Protein AF-A0A822E7Q8-F1 (afdb_monomer)

Radius of gyration: 14.36 Å; Cα contacts (8 Å, |Δi|>4): 104; chains: 1; bounding box: 35×28×32 Å

Solvent-accessible surface area (backbone atoms only — not comparable to full-atom values): 6288 Å² total; per-residue (Å²): 110,72,68,62,53,48,48,34,72,75,66,72,53,91,83,88,85,8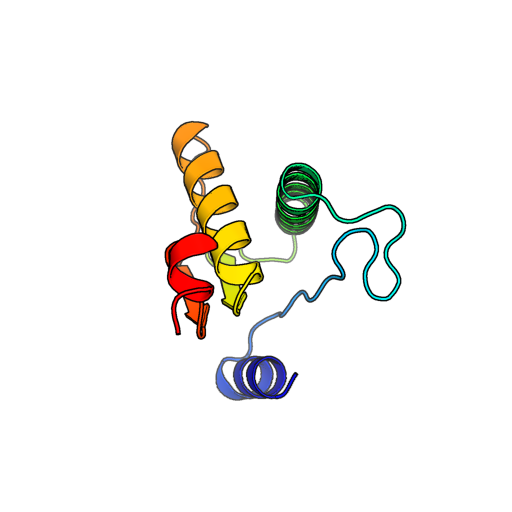2,58,50,45,49,33,92,88,33,64,75,68,74,43,75,74,50,48,48,51,46,52,51,53,54,50,54,52,58,71,70,43,86,89,54,68,72,63,69,38,67,44,79,9,51,33,73,43,21,55,45,46,50,52,52,53,51,52,44,59,72,67,69,53,94,63,47,68,62,48,78,46,72,46,80,46,64,96,41,73,70,65,65,67,59,127

Mean predicted aligned error: 4.1 Å

Sequence (103 aa):
LQNAHLLYRACNINILLFDYRGYGKSTGRPSESGLYIDAQAVYDYVRKRTDLNQEKIFFFGRSLGGAVALHLASHLAETNTTLPLYCIILENTFTSIPDMAKK

pLDDT: mean 91.48, std 8.0, range [55.25, 98.25]

Secondary structure (DSSP, 8-state):
-HHHHHHHHHH-------PPTTSTT--S---HHHHHHHHHHHHHHHHT-TTS-TT-EEEEEETHHHHHHHHHHHHHHHTT----EEEEEEES--S-HHHHH--

Foldseek 3Di:
DVVVVCCCVVVVDDDDDDAFDPPDPHHDDDDPVSLLVVVVVVVVVVVPDPPDDQLAAEAEAEAVRLVSSVVNVVVCVVVVPPGNHPYYHYHHYDPDPVVVVDD

Nearest PDB structures (foldseek):
  8usw-assembly1_A  TM=5.949E-01  e=5.438E+00  Homo sapiens
  2ewc-assembly1_B  TM=3.809E-01  e=2.751E+00  Streptococcus pyogenes M1 GAS
  9f14-assembly1_A  TM=2.146E-01  e=8.641E-01  Klebsiella aerogenes
  9iuo-assembly2_C  TM=3.370E-01  e=6.232E+00  Homo sapiens
  3fzv-assembly1_B  TM=2.154E-01  e=3.153E+00  Pseudomonas aeruginosa PAO1

Structure (mmCIF, N/CA/C/O backbone):
data_AF-A0A822E7Q8-F1
#
_entry.id   AF-A0A822E7Q8-F1
#
loop_
_atom_site.group_PDB
_atom_site.id
_atom_site.type_symbol
_atom_site.label_atom_id
_atom_site.label_alt_id
_atom_site.label_comp_id
_atom_site.label_asym_id
_atom_site.label_entity_id
_atom_site.label_seq_id
_atom_site.pdbx_PDB_ins_code
_atom_site.Cartn_x
_atom_site.Cartn_y
_atom_site.Cartn_z
_atom_site.occupancy
_atom_site.B_iso_or_equiv
_atom_site.auth_seq_id
_at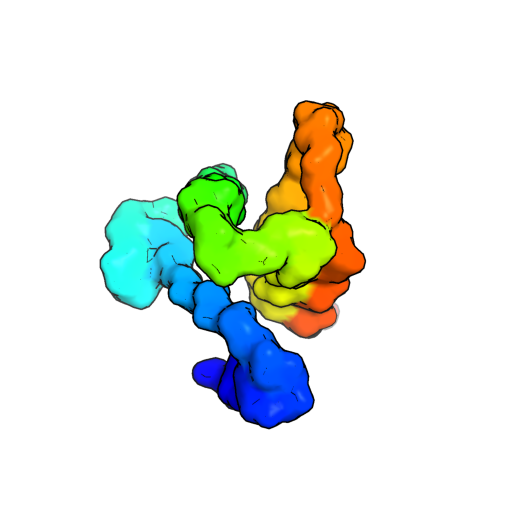om_site.auth_comp_id
_atom_site.auth_asym_id
_atom_site.auth_atom_id
_atom_site.pdbx_PDB_model_num
ATOM 1 N N . LEU A 1 1 ? -9.909 -7.269 -10.325 1.00 78.81 1 LEU A N 1
ATOM 2 C CA . LEU A 1 1 ? -8.819 -8.068 -9.714 1.00 78.81 1 LEU A CA 1
ATOM 3 C C . LEU A 1 1 ? -9.438 -9.209 -8.908 1.00 78.81 1 LEU A C 1
ATOM 5 O O . LEU A 1 1 ? -10.283 -8.935 -8.064 1.00 78.81 1 LEU A O 1
ATOM 9 N N . GLN A 1 2 ? -9.092 -10.468 -9.204 1.00 86.56 2 GLN A N 1
ATOM 10 C CA . GLN A 1 2 ? -9.729 -11.642 -8.580 1.00 86.56 2 GLN A CA 1
ATOM 11 C C . GLN A 1 2 ? -9.463 -11.724 -7.069 1.00 86.56 2 GLN A C 1
ATOM 13 O O . GLN A 1 2 ? -10.388 -11.973 -6.303 1.00 86.56 2 GLN A O 1
ATOM 18 N N . ASN A 1 3 ? -8.232 -11.441 -6.636 1.00 87.12 3 ASN A N 1
ATOM 19 C CA . ASN A 1 3 ? -7.855 -11.408 -5.221 1.00 87.12 3 ASN A CA 1
ATOM 20 C C . ASN A 1 3 ? -8.646 -10.351 -4.428 1.00 87.12 3 ASN A C 1
ATOM 22 O O . ASN A 1 3 ? -9.224 -10.682 -3.400 1.00 87.12 3 ASN A O 1
ATOM 26 N N . ALA A 1 4 ? -8.781 -9.124 -4.941 1.00 88.88 4 ALA A N 1
ATOM 27 C CA . ALA A 1 4 ? -9.603 -8.087 -4.311 1.00 88.88 4 ALA A CA 1
ATOM 28 C C . ALA A 1 4 ? -11.077 -8.514 -4.183 1.00 88.88 4 ALA A C 1
ATOM 30 O O . ALA A 1 4 ? -11.692 -8.331 -3.138 1.00 88.88 4 ALA A O 1
ATOM 31 N N . HIS A 1 5 ? -11.642 -9.140 -5.220 1.00 90.06 5 HIS A N 1
ATOM 32 C CA . HIS A 1 5 ? -13.015 -9.644 -5.161 1.00 90.06 5 HIS A CA 1
ATOM 33 C C . HIS A 1 5 ? -13.196 -10.725 -4.083 1.00 90.06 5 HIS A C 1
ATOM 35 O O . HIS A 1 5 ? 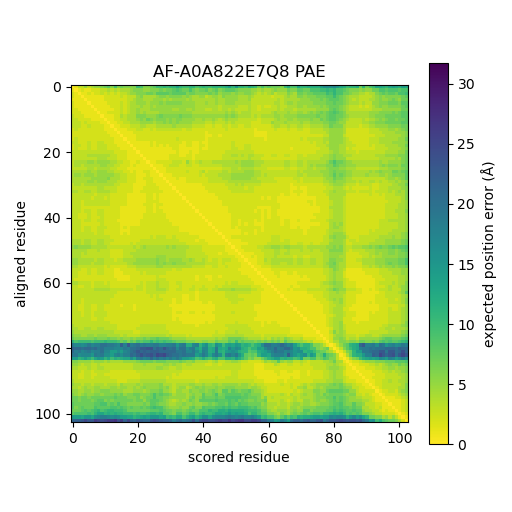-14.177 -10.697 -3.339 1.00 90.06 5 HIS A O 1
ATOM 41 N N . LEU A 1 6 ? -12.246 -11.659 -3.979 1.00 91.19 6 LEU A N 1
ATOM 42 C CA . LEU A 1 6 ? -12.270 -12.706 -2.958 1.00 91.19 6 LEU A CA 1
ATOM 43 C C . LEU A 1 6 ? -12.118 -12.128 -1.549 1.00 91.19 6 LEU A C 1
ATOM 45 O O . LEU A 1 6 ? -12.904 -12.485 -0.678 1.00 91.19 6 LEU A O 1
ATOM 49 N N . LEU A 1 7 ? -11.180 -11.199 -1.339 1.00 90.56 7 LEU A N 1
ATOM 50 C CA . LEU A 1 7 ? -10.992 -10.517 -0.055 1.00 90.56 7 LEU A CA 1
ATOM 51 C C . LEU A 1 7 ? -12.261 -9.781 0.384 1.00 90.56 7 LEU A C 1
ATOM 53 O O . LEU A 1 7 ? -12.685 -9.918 1.529 1.00 90.56 7 LEU A O 1
ATOM 57 N N . TYR A 1 8 ? -12.916 -9.067 -0.535 1.00 92.62 8 TYR A N 1
ATOM 58 C CA . TYR A 1 8 ? -14.173 -8.378 -0.245 1.00 92.62 8 TYR A CA 1
ATOM 59 C C . TYR A 1 8 ? -15.254 -9.358 0.231 1.00 92.62 8 TYR A C 1
ATOM 61 O O . TYR A 1 8 ? -15.860 -9.158 1.281 1.00 92.62 8 TYR A O 1
ATOM 69 N N . ARG A 1 9 ? -15.463 -10.452 -0.513 1.00 93.75 9 ARG A N 1
ATOM 70 C CA . ARG A 1 9 ? -16.527 -11.423 -0.220 1.00 93.75 9 ARG A CA 1
ATOM 71 C C . ARG A 1 9 ? -16.256 -12.288 1.007 1.00 93.75 9 ARG A C 1
ATOM 73 O O . ARG A 1 9 ? -17.201 -12.621 1.711 1.00 93.75 9 ARG A O 1
ATOM 80 N N . ALA A 1 10 ? -15.007 -12.690 1.226 1.00 94.31 10 ALA A N 1
ATOM 81 C CA . ALA A 1 10 ? -14.644 -13.620 2.292 1.00 94.31 10 ALA A CA 1
ATOM 82 C C . ALA A 1 10 ? -14.398 -12.915 3.630 1.00 94.31 10 ALA A C 1
ATOM 84 O O . ALA A 1 10 ? -14.720 -13.471 4.676 1.00 94.31 10 ALA A O 1
ATOM 85 N N . CYS A 1 11 ? -13.835 -11.703 3.607 1.00 91.81 11 CYS A N 1
ATOM 86 C CA . CYS A 1 11 ? -13.438 -10.990 4.822 1.00 91.81 11 CYS A CA 1
ATOM 87 C C . CYS A 1 11 ? -14.404 -9.865 5.212 1.00 91.81 11 CYS A C 1
ATOM 89 O O . CYS A 1 11 ? -14.275 -9.333 6.311 1.00 91.81 11 CYS A O 1
ATOM 91 N N . ASN A 1 12 ? -15.355 -9.502 4.340 1.00 91.94 12 ASN A N 1
ATOM 92 C CA . ASN A 1 12 ? -16.285 -8.388 4.545 1.00 91.94 12 ASN A CA 1
ATOM 93 C C . ASN A 1 12 ? -15.556 -7.078 4.910 1.00 91.94 12 ASN A C 1
ATOM 95 O O . ASN A 1 12 ? -15.812 -6.458 5.942 1.00 91.94 12 ASN A O 1
ATOM 99 N N . ILE A 1 13 ? -14.599 -6.692 4.064 1.00 92.38 13 ILE A N 1
ATOM 100 C CA . ILE A 1 13 ? -13.750 -5.508 4.246 1.00 92.38 13 ILE A CA 1
ATOM 101 C C . ILE A 1 13 ? -14.011 -4.460 3.168 1.00 92.38 13 ILE A C 1
ATOM 103 O O . ILE A 1 13 ? -14.400 -4.786 2.050 1.00 92.38 13 ILE A O 1
ATOM 107 N N . ASN A 1 14 ? -13.712 -3.200 3.473 1.00 93.81 14 ASN A N 1
ATOM 108 C CA . ASN A 1 14 ? -13.653 -2.147 2.463 1.00 93.81 14 ASN A CA 1
ATOM 109 C C . ASN A 1 14 ? -12.336 -2.245 1.685 1.00 93.81 14 ASN A C 1
ATOM 111 O O . ASN A 1 14 ? -11.278 -2.442 2.281 1.00 93.81 14 ASN A O 1
ATOM 115 N N . ILE A 1 15 ? -12.391 -2.075 0.362 1.00 95.06 15 ILE A N 1
ATOM 116 C CA . ILE A 1 15 ? -11.205 -2.092 -0.501 1.00 95.06 15 ILE A CA 1
ATOM 117 C C . ILE A 1 15 ? -11.142 -0.783 -1.278 1.00 95.06 15 ILE A C 1
ATOM 119 O O . ILE A 1 15 ? -12.046 -0.472 -2.053 1.00 95.06 15 ILE A O 1
ATOM 123 N N . LEU A 1 16 ? -10.045 -0.049 -1.101 1.00 95.44 16 LEU A N 1
ATOM 124 C CA . LEU A 1 16 ? -9.702 1.100 -1.928 1.00 95.44 16 LEU A CA 1
ATOM 125 C C . LEU A 1 16 ? -8.668 0.671 -2.971 1.00 95.44 16 LEU A C 1
ATOM 127 O O . LEU A 1 16 ? -7.546 0.305 -2.630 1.00 95.44 16 LEU A O 1
ATOM 131 N N . LEU A 1 17 ? -9.060 0.716 -4.242 1.00 95.06 17 LEU A N 1
ATOM 132 C CA . LEU A 1 17 ? -8.161 0.554 -5.382 1.00 95.06 17 LEU A CA 1
ATOM 133 C C . LEU A 1 17 ? -7.960 1.920 -6.028 1.00 95.06 17 LEU A C 1
ATOM 135 O O . LEU A 1 17 ? -8.921 2.671 -6.194 1.00 95.06 17 LEU A O 1
ATOM 139 N N . PHE A 1 18 ? -6.725 2.227 -6.403 1.00 95.75 18 PHE A N 1
ATOM 140 C CA . PHE A 1 18 ? -6.373 3.485 -7.044 1.00 95.75 18 PHE A CA 1
ATOM 141 C C . PHE A 1 18 ? -5.383 3.244 -8.180 1.00 95.75 18 PHE A C 1
ATOM 143 O O . PHE A 1 18 ? -4.615 2.281 -8.157 1.00 95.75 18 PHE A O 1
ATOM 150 N N . ASP A 1 19 ? -5.410 4.140 -9.161 1.00 96.56 19 ASP A N 1
ATOM 151 C CA . ASP A 1 19 ? -4.425 4.172 -10.231 1.00 96.56 19 ASP A CA 1
ATOM 152 C C . ASP A 1 19 ? -3.279 5.105 -9.826 1.00 96.56 19 ASP A C 1
ATOM 154 O O . ASP A 1 19 ? -3.508 6.268 -9.479 1.00 96.56 19 ASP A O 1
ATOM 158 N N . TYR A 1 20 ? -2.041 4.622 -9.898 1.00 97.44 20 TYR A N 1
ATOM 159 C CA . TYR A 1 20 ? -0.861 5.480 -9.784 1.00 97.44 20 TYR A CA 1
ATOM 160 C C . TYR A 1 20 ? -0.823 6.527 -10.901 1.00 97.44 20 TYR A C 1
ATOM 162 O O . TYR A 1 20 ? -1.383 6.321 -11.980 1.00 97.44 20 TYR A O 1
ATOM 170 N N . ARG A 1 21 ? -0.099 7.629 -10.686 1.00 98.06 21 ARG A N 1
ATOM 171 C CA . ARG A 1 21 ? 0.120 8.648 -11.719 1.00 98.06 21 ARG A CA 1
ATOM 172 C C . ARG A 1 21 ? 0.627 8.028 -13.025 1.00 98.06 21 ARG A C 1
ATOM 174 O O . ARG A 1 21 ? 1.555 7.218 -13.032 1.00 98.06 21 ARG A O 1
ATOM 181 N N . GLY A 1 22 ? 0.015 8.421 -14.137 1.00 97.25 22 GLY A N 1
ATOM 182 C CA . GLY A 1 22 ? 0.319 7.891 -15.468 1.00 97.25 22 GLY A CA 1
ATOM 183 C C . GLY A 1 22 ? -0.199 6.474 -15.755 1.00 97.25 22 GLY A C 1
ATOM 184 O O . GLY A 1 22 ? 0.117 5.938 -16.815 1.00 97.25 22 GLY A O 1
ATOM 185 N N . TYR A 1 23 ? -0.993 5.875 -14.861 1.00 95.94 23 TYR A N 1
ATOM 186 C CA . TYR A 1 23 ? -1.723 4.626 -15.098 1.00 95.94 23 TYR A CA 1
ATOM 187 C C . TYR A 1 23 ? -3.236 4.860 -15.087 1.00 95.94 23 TYR A C 1
ATOM 189 O O . TYR A 1 23 ? -3.732 5.781 -14.441 1.00 95.94 23 TYR A O 1
ATOM 197 N N . GLY A 1 24 ? -3.975 3.987 -15.783 1.00 95.56 24 GLY A N 1
ATOM 198 C CA . GLY A 1 24 ? -5.438 3.972 -15.774 1.00 95.56 24 GLY A CA 1
ATOM 199 C C . GLY A 1 24 ? -6.038 5.340 -16.097 1.00 95.56 24 GLY A C 1
ATOM 200 O O . GLY A 1 24 ? -5.866 5.845 -17.207 1.00 95.56 24 GLY A O 1
ATOM 201 N N . LYS A 1 25 ? -6.756 5.927 -15.133 1.00 96.56 25 LYS A N 1
ATOM 202 C CA . LYS A 1 25 ? -7.362 7.266 -15.263 1.00 96.56 25 LYS A CA 1
ATOM 203 C C . LYS A 1 25 ? -6.565 8.389 -14.590 1.00 96.56 25 LYS A C 1
ATOM 205 O O . LYS A 1 25 ? -6.951 9.551 -14.713 1.00 96.56 25 LYS A O 1
ATOM 210 N N . SER A 1 26 ? -5.490 8.068 -13.879 1.00 97.56 26 SER A N 1
ATOM 211 C CA . SER A 1 26 ? -4.654 9.054 -13.196 1.00 97.56 26 SER A CA 1
ATOM 212 C C . SER A 1 26 ? -3.720 9.769 -14.176 1.00 97.56 26 SER A C 1
ATOM 214 O O . SER A 1 26 ? -3.164 9.173 -15.097 1.00 97.56 26 SER A O 1
ATOM 216 N N . THR A 1 27 ? -3.528 11.073 -13.979 1.00 97.06 27 THR A N 1
ATOM 217 C CA . THR A 1 27 ? -2.688 11.920 -14.844 1.00 97.06 27 THR A CA 1
ATOM 218 C C . THR A 1 27 ? -1.208 11.865 -14.442 1.00 97.06 27 THR A C 1
ATOM 220 O O . THR A 1 27 ? -0.841 11.236 -13.452 1.00 97.06 27 THR A O 1
ATOM 223 N N . GLY A 1 28 ? -0.333 12.524 -15.211 1.00 96.88 28 GLY A N 1
ATOM 224 C CA . GLY A 1 28 ? 1.100 12.629 -14.914 1.00 96.88 28 GLY A CA 1
ATOM 225 C C . GLY A 1 28 ? 1.956 11.544 -15.572 1.00 96.88 28 GLY A C 1
ATOM 226 O O . GLY A 1 28 ? 1.530 10.882 -16.517 1.00 96.88 28 GLY A O 1
ATOM 227 N N . ARG A 1 29 ? 3.200 11.399 -15.103 1.00 97.62 29 ARG A N 1
ATOM 228 C CA . ARG A 1 29 ? 4.149 10.378 -15.572 1.00 97.62 29 ARG A CA 1
ATOM 229 C C . ARG A 1 29 ? 4.661 9.559 -14.388 1.00 97.62 29 ARG A C 1
ATOM 231 O O . ARG A 1 29 ? 4.952 10.158 -13.349 1.00 97.62 29 ARG A O 1
ATOM 238 N N . PRO A 1 30 ? 4.787 8.230 -14.531 1.00 97.12 30 PRO A N 1
ATOM 239 C CA . PRO A 1 30 ? 5.259 7.386 -13.450 1.00 97.12 30 PRO A CA 1
ATOM 240 C C . PRO A 1 30 ? 6.747 7.635 -13.185 1.00 97.12 30 PRO A C 1
ATOM 242 O O . PRO A 1 30 ? 7.565 7.673 -14.103 1.00 97.12 30 PRO A O 1
ATOM 245 N N . SER A 1 31 ? 7.090 7.785 -11.913 1.00 97.31 31 SER A N 1
ATOM 246 C CA . SER A 1 31 ? 8.457 7.801 -11.389 1.00 97.31 31 SER A CA 1
ATOM 247 C C . SER A 1 31 ? 8.428 7.193 -9.994 1.00 97.31 31 SER A C 1
ATOM 249 O O . SER A 1 31 ? 7.408 7.299 -9.322 1.00 97.31 31 SER A O 1
ATOM 251 N N . GLU A 1 32 ? 9.526 6.594 -9.537 1.00 95.75 32 GLU A N 1
ATOM 252 C CA . GLU A 1 32 ? 9.596 5.964 -8.210 1.00 95.75 32 GLU A CA 1
ATOM 253 C C . GLU A 1 32 ? 9.132 6.912 -7.090 1.00 95.75 32 GLU A C 1
ATOM 255 O O . GLU A 1 32 ? 8.168 6.619 -6.384 1.00 95.75 32 GLU A O 1
ATOM 260 N N . SER A 1 33 ? 9.726 8.107 -7.017 1.00 97.31 33 SER A N 1
ATOM 261 C CA . SER A 1 33 ? 9.318 9.156 -6.074 1.00 97.31 33 SER A CA 1
ATOM 262 C C . SER A 1 33 ? 7.851 9.561 -6.228 1.00 97.31 33 SER A C 1
ATOM 264 O O . SER A 1 33 ? 7.174 9.869 -5.250 1.00 97.31 33 SER A O 1
ATOM 266 N N . GLY A 1 34 ? 7.334 9.538 -7.456 1.00 98.00 34 GLY A N 1
ATOM 267 C CA . GLY A 1 34 ? 5.942 9.834 -7.740 1.00 98.00 34 GLY A CA 1
ATOM 268 C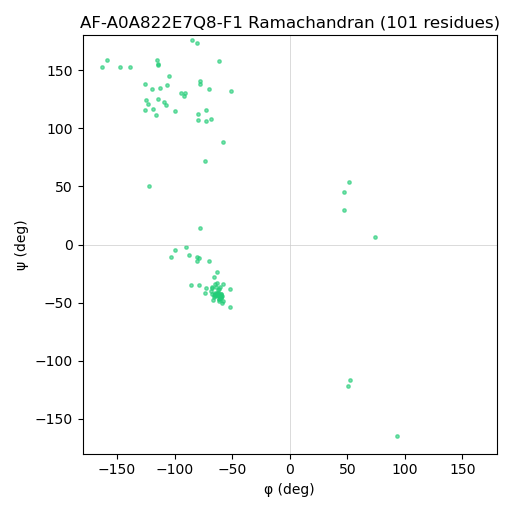 C . GLY A 1 34 ? 4.989 8.783 -7.180 1.00 98.00 34 GLY A C 1
ATOM 269 O O . GLY A 1 34 ? 3.982 9.148 -6.580 1.00 98.00 34 GLY A O 1
ATOM 270 N N . LEU A 1 35 ? 5.328 7.498 -7.307 1.00 97.94 35 LEU A N 1
ATOM 271 C CA . LEU A 1 35 ? 4.521 6.408 -6.755 1.00 97.94 35 LEU A CA 1
ATOM 272 C C . LEU A 1 35 ? 4.464 6.466 -5.223 1.00 97.94 35 LEU A C 1
ATOM 274 O O . LEU A 1 35 ? 3.414 6.191 -4.644 1.00 97.94 35 LEU A O 1
ATOM 278 N N . TYR A 1 36 ? 5.560 6.863 -4.569 1.00 97.69 36 TYR A N 1
ATOM 279 C CA . TYR A 1 36 ? 5.581 7.076 -3.118 1.00 97.69 36 TYR A CA 1
ATOM 280 C C . TYR A 1 36 ? 4.650 8.216 -2.695 1.00 97.69 36 TYR A C 1
ATOM 282 O O . TYR A 1 36 ? 3.872 8.054 -1.755 1.00 97.69 36 TYR A O 1
ATOM 290 N N . ILE A 1 37 ? 4.661 9.335 -3.427 1.00 97.69 37 ILE A N 1
ATOM 291 C CA . ILE A 1 37 ? 3.741 10.456 -3.182 1.00 97.69 37 ILE A CA 1
ATOM 292 C C . ILE A 1 37 ? 2.283 10.023 -3.384 1.00 97.69 37 ILE A C 1
ATOM 294 O O . ILE A 1 37 ? 1.421 10.383 -2.585 1.00 97.69 37 ILE A O 1
ATOM 298 N N . ASP A 1 38 ? 1.995 9.239 -4.425 1.00 98.25 38 ASP A N 1
ATOM 299 C CA . ASP A 1 38 ? 0.637 8.748 -4.686 1.00 98.25 38 ASP A CA 1
ATOM 300 C C . ASP A 1 38 ? 0.139 7.847 -3.549 1.00 98.25 38 ASP A C 1
ATOM 302 O O . ASP A 1 38 ? -0.993 7.995 -3.089 1.00 98.25 38 ASP A O 1
ATOM 306 N N . ALA A 1 39 ? 0.994 6.947 -3.054 1.00 96.94 39 ALA A N 1
ATOM 307 C CA . ALA A 1 39 ? 0.661 6.073 -1.933 1.00 96.94 39 ALA A CA 1
ATOM 308 C C . ALA A 1 39 ? 0.388 6.865 -0.645 1.00 96.94 39 ALA A C 1
ATOM 310 O O . ALA A 1 39 ? -0.596 6.588 0.044 1.00 96.94 39 ALA A O 1
ATOM 311 N N . GLN A 1 40 ? 1.200 7.888 -0.355 1.00 95.69 40 GLN A N 1
ATOM 312 C CA . GLN A 1 40 ? 0.960 8.793 0.771 1.00 95.69 40 GLN A CA 1
ATOM 313 C C . GLN A 1 40 ? -0.374 9.538 0.619 1.00 95.69 40 GLN A C 1
ATOM 315 O O . GLN A 1 40 ? -1.156 9.593 1.562 1.00 95.69 40 GLN A O 1
ATOM 320 N N . ALA A 1 41 ? -0.687 10.052 -0.575 1.00 96.94 41 ALA A N 1
ATOM 321 C CA . ALA A 1 41 ? -1.938 10.771 -0.818 1.00 96.94 41 ALA A CA 1
ATOM 322 C C . ALA A 1 41 ? -3.180 9.887 -0.599 1.00 96.94 41 ALA A C 1
ATOM 324 O O . ALA A 1 41 ? -4.181 10.335 -0.033 1.00 96.94 41 ALA A O 1
ATOM 325 N N . VAL A 1 42 ? -3.113 8.618 -1.011 1.00 96.31 42 VAL A N 1
ATOM 326 C CA . VAL A 1 42 ? -4.174 7.628 -0.768 1.00 96.31 42 VAL A CA 1
ATOM 327 C C . VAL A 1 42 ? -4.319 7.336 0.719 1.00 96.31 42 VAL A C 1
ATOM 329 O O . VAL A 1 42 ? -5.438 7.281 1.235 1.00 96.31 42 VAL A O 1
ATOM 332 N N . TYR A 1 43 ? -3.202 7.183 1.423 1.00 94.25 43 TYR A N 1
ATOM 333 C CA . TYR A 1 43 ? -3.210 6.984 2.863 1.00 94.25 43 TYR A CA 1
ATOM 334 C C . TYR A 1 43 ? -3.831 8.175 3.605 1.00 94.25 43 TYR A C 1
ATOM 336 O O . TYR A 1 43 ? -4.744 7.994 4.414 1.00 94.25 43 TYR A O 1
ATOM 344 N N . ASP A 1 44 ? -3.428 9.397 3.263 1.00 93.19 44 ASP A N 1
ATOM 345 C CA . ASP A 1 44 ? -3.977 10.626 3.837 1.00 93.19 44 ASP A CA 1
ATOM 346 C C . ASP A 1 44 ? -5.480 10.761 3.563 1.00 93.19 44 ASP A C 1
ATOM 348 O O . ASP A 1 44 ? -6.234 11.233 4.418 1.00 93.19 44 ASP A O 1
ATOM 352 N N . TYR A 1 45 ? -5.938 10.331 2.384 1.00 95.31 45 TYR A N 1
ATOM 353 C CA . TYR A 1 45 ? -7.361 10.271 2.059 1.00 95.31 45 TYR A CA 1
ATOM 354 C C . TYR A 1 45 ? -8.114 9.313 2.994 1.00 95.31 45 TYR A C 1
ATOM 356 O O . TYR A 1 45 ? -9.121 9.708 3.584 1.00 95.31 45 TYR A O 1
ATOM 364 N N . VAL A 1 46 ? -7.609 8.088 3.190 1.00 93.88 46 VAL A N 1
ATOM 365 C CA . VAL A 1 46 ? -8.204 7.097 4.111 1.00 93.88 46 VAL A CA 1
ATOM 366 C C . VAL A 1 46 ? -8.208 7.612 5.553 1.00 93.88 46 VAL A C 1
ATOM 368 O O . VAL A 1 46 ? -9.194 7.441 6.270 1.00 93.88 46 VAL A O 1
ATOM 371 N N . ARG A 1 47 ? -7.151 8.311 5.976 1.00 90.06 47 ARG A N 1
ATOM 372 C CA . ARG A 1 47 ? -7.045 8.893 7.324 1.00 90.06 47 ARG A CA 1
ATOM 373 C C . ARG A 1 47 ? -8.050 10.007 7.596 1.00 90.06 47 ARG A C 1
ATOM 375 O O . ARG A 1 47 ? -8.439 10.203 8.744 1.00 90.06 47 ARG A O 1
ATOM 382 N N . LYS A 1 48 ? -8.492 10.722 6.560 1.00 93.25 48 LYS A N 1
ATOM 383 C CA . LYS A 1 48 ? -9.506 11.786 6.670 1.00 93.25 48 LYS A CA 1
ATOM 384 C C . LYS A 1 48 ? -10.943 11.254 6.717 1.00 93.25 48 LYS A C 1
ATOM 386 O O . LYS A 1 48 ? -11.859 12.021 7.004 1.00 93.25 48 LYS A O 1
ATOM 391 N N . ARG A 1 49 ? -11.165 9.965 6.437 1.00 93.69 49 ARG A N 1
ATOM 392 C CA . ARG A 1 49 ? -12.489 9.324 6.475 1.00 93.69 49 ARG A CA 1
ATOM 393 C C . ARG A 1 49 ? -12.889 8.991 7.913 1.00 93.69 49 ARG A C 1
ATOM 395 O O . ARG A 1 49 ? -12.312 8.108 8.541 1.00 93.69 49 ARG A O 1
ATOM 402 N N . THR A 1 50 ? -13.905 9.668 8.436 1.00 93.94 50 THR A N 1
ATOM 403 C CA . THR A 1 50 ? -14.406 9.456 9.808 1.00 93.94 50 THR A CA 1
ATOM 404 C C . THR A 1 50 ? -15.298 8.223 9.959 1.00 93.94 50 THR A C 1
ATOM 406 O O . THR A 1 50 ? -15.579 7.800 11.074 1.00 93.94 50 THR A O 1
ATOM 409 N N . ASP A 1 51 ? -15.723 7.625 8.851 1.00 94.94 51 ASP A N 1
ATOM 410 C CA . ASP A 1 51 ? -16.565 6.428 8.789 1.00 94.94 51 ASP A CA 1
ATOM 411 C C . ASP A 1 51 ? -15.768 5.110 8.759 1.00 94.94 51 ASP A C 1
ATOM 413 O O . ASP A 1 51 ? -16.356 4.030 8.730 1.00 94.94 51 ASP A O 1
ATOM 417 N N . LEU A 1 52 ? -14.433 5.178 8.756 1.00 92.50 52 LEU A N 1
ATOM 418 C CA . LEU A 1 52 ? -13.555 4.008 8.734 1.00 92.50 52 LEU A CA 1
ATOM 419 C C . LEU A 1 52 ? -12.927 3.756 10.108 1.00 92.50 52 LEU A C 1
ATOM 421 O O . LEU A 1 52 ? -12.557 4.690 10.818 1.00 92.50 52 LEU A O 1
ATOM 425 N N . ASN A 1 53 ? -12.735 2.479 10.456 1.00 91.19 53 ASN A N 1
ATOM 426 C CA . ASN A 1 53 ? -11.955 2.107 11.633 1.00 91.19 53 ASN A CA 1
ATOM 427 C C . ASN A 1 53 ? -10.464 2.355 11.368 1.00 91.19 53 ASN A C 1
ATOM 429 O O . ASN A 1 53 ? -9.806 1.593 10.658 1.00 91.19 53 ASN A O 1
ATOM 433 N N . GLN A 1 54 ? -9.943 3.411 11.983 1.00 88.81 54 GLN A N 1
ATOM 434 C CA . GLN A 1 54 ? -8.571 3.865 11.796 1.00 88.81 54 GLN A CA 1
ATOM 435 C C . GLN A 1 54 ? -7.524 2.926 12.413 1.00 88.81 54 GLN A C 1
ATOM 437 O O . GLN A 1 54 ? -6.361 3.040 12.051 1.00 88.81 54 GLN A O 1
ATOM 442 N N . GLU A 1 55 ? -7.925 1.982 13.276 1.00 89.19 55 GLU A N 1
ATOM 443 C CA . GLU A 1 55 ? -7.056 0.961 13.885 1.00 89.19 55 GLU A CA 1
ATOM 444 C C . GLU A 1 55 ? -6.894 -0.312 13.052 1.00 89.19 55 GLU A C 1
ATOM 446 O O . GLU A 1 55 ? -6.088 -1.184 13.372 1.00 89.19 55 GLU A O 1
ATOM 451 N N . LYS A 1 56 ? -7.680 -0.442 11.981 1.00 91.25 56 LYS A N 1
ATOM 452 C CA . LYS A 1 56 ? -7.723 -1.633 11.125 1.00 91.25 56 LYS A CA 1
ATOM 453 C C . LYS A 1 56 ? -7.405 -1.277 9.680 1.00 91.25 56 LYS A C 1
ATOM 455 O O . LYS A 1 56 ? -8.145 -1.632 8.763 1.00 91.25 56 LYS A O 1
ATOM 460 N N . ILE A 1 57 ? -6.301 -0.561 9.488 1.00 92.81 57 ILE A N 1
ATOM 461 C CA . ILE A 1 57 ? -5.779 -0.238 8.161 1.00 92.81 57 ILE A CA 1
ATOM 462 C C . ILE A 1 57 ? -4.800 -1.333 7.738 1.00 92.81 57 ILE A C 1
ATOM 464 O O . ILE A 1 57 ? -3.893 -1.695 8.485 1.00 92.81 57 ILE A O 1
ATOM 468 N N . PHE A 1 58 ? -4.992 -1.850 6.527 1.00 94.44 58 PHE A N 1
ATOM 469 C CA . PHE A 1 58 ? -4.153 -2.877 5.919 1.00 94.44 58 PHE A CA 1
ATOM 470 C C . PHE A 1 58 ? -3.546 -2.322 4.640 1.00 94.44 58 PHE A C 1
ATOM 472 O O . PHE A 1 58 ? -4.263 -1.753 3.814 1.00 94.44 58 PHE A O 1
ATOM 479 N N . PHE A 1 59 ? -2.249 -2.531 4.442 1.00 95.75 59 PHE A N 1
ATOM 480 C CA . PHE A 1 59 ? -1.634 -2.308 3.139 1.00 95.75 59 PHE A CA 1
ATOM 481 C C . PHE A 1 59 ? -1.591 -3.620 2.376 1.00 95.75 59 PHE A C 1
ATOM 483 O O . PHE A 1 59 ? -1.143 -4.638 2.894 1.00 95.75 59 PHE A O 1
ATOM 490 N N . PHE A 1 60 ? -2.056 -3.590 1.133 1.00 95.31 60 PHE A N 1
ATOM 491 C CA . PHE A 1 60 ? -1.962 -4.717 0.222 1.00 95.31 60 PHE A CA 1
ATOM 492 C C . PHE A 1 60 ? -1.127 -4.295 -0.982 1.00 95.31 60 PHE A C 1
ATOM 494 O O . PHE A 1 60 ? -1.518 -3.397 -1.729 1.00 95.31 60 PHE A O 1
ATOM 501 N N . GLY A 1 61 ? 0.018 -4.943 -1.171 1.00 95.31 61 GLY A N 1
ATOM 502 C CA . GLY A 1 61 ? 0.942 -4.642 -2.253 1.00 95.31 61 GLY A CA 1
ATOM 503 C C . GLY A 1 61 ? 1.244 -5.879 -3.087 1.00 95.31 61 GLY A C 1
ATOM 504 O O . GLY A 1 61 ? 1.721 -6.885 -2.567 1.00 95.31 61 GLY A O 1
ATOM 505 N N . ARG A 1 62 ? 1.003 -5.795 -4.399 1.00 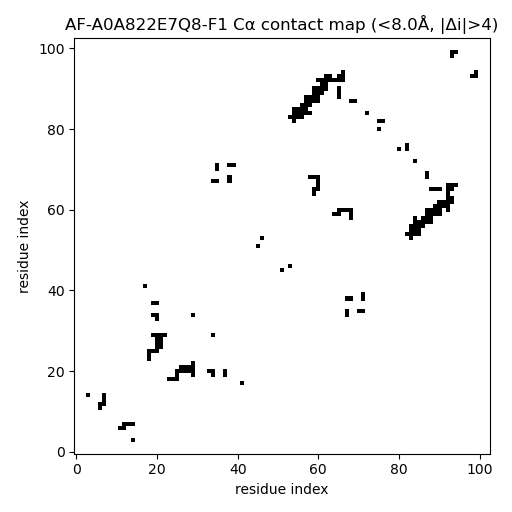93.81 62 ARG A N 1
ATOM 506 C CA . ARG A 1 62 ? 1.363 -6.842 -5.362 1.00 93.81 62 ARG A CA 1
ATOM 507 C C . ARG A 1 62 ? 2.460 -6.356 -6.298 1.00 93.81 62 ARG A C 1
ATOM 509 O O . ARG A 1 62 ? 2.321 -5.270 -6.862 1.00 93.81 62 ARG A O 1
ATOM 516 N N . SER A 1 63 ? 3.482 -7.181 -6.541 1.00 93.19 63 SER A N 1
ATOM 517 C CA . SER A 1 63 ? 4.599 -6.832 -7.433 1.00 93.19 63 SER A CA 1
ATOM 518 C C . SER A 1 63 ? 5.175 -5.454 -7.050 1.00 93.19 63 SER A C 1
ATOM 520 O O . SER A 1 63 ? 5.513 -5.255 -5.888 1.00 93.19 63 SER A O 1
ATOM 522 N N . LEU A 1 64 ? 5.206 -4.476 -7.961 1.00 94.31 64 LEU A N 1
ATOM 523 C CA . LEU A 1 64 ? 5.632 -3.097 -7.680 1.00 94.31 64 LEU A CA 1
ATOM 524 C C . LEU A 1 64 ? 4.914 -2.461 -6.476 1.00 94.31 64 LEU A C 1
ATOM 526 O O . LEU A 1 64 ? 5.539 -1.763 -5.680 1.00 94.31 64 LEU A O 1
ATOM 530 N N . GLY A 1 65 ? 3.616 -2.729 -6.309 1.00 95.62 65 GLY A N 1
ATOM 531 C CA . GLY A 1 65 ? 2.839 -2.197 -5.191 1.00 95.62 65 GLY A CA 1
ATOM 532 C C . GLY A 1 65 ? 3.332 -2.689 -3.827 1.00 95.62 65 GLY A C 1
ATOM 53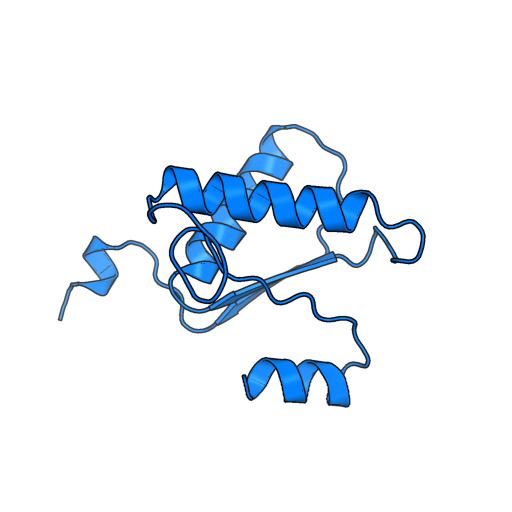3 O O . GLY A 1 65 ? 3.119 -2.007 -2.832 1.00 95.62 65 GLY A O 1
ATOM 534 N N . GLY A 1 66 ? 4.018 -3.838 -3.771 1.00 96.44 66 GLY A N 1
ATOM 535 C CA . GLY A 1 66 ? 4.653 -4.344 -2.551 1.00 96.44 66 GLY A CA 1
ATOM 536 C C . GLY A 1 66 ? 5.805 -3.456 -2.089 1.00 96.44 66 GLY A C 1
ATOM 537 O O . GLY A 1 66 ? 5.833 -3.049 -0.930 1.00 96.44 66 GLY A O 1
ATOM 538 N N . ALA A 1 67 ? 6.700 -3.083 -3.007 1.00 95.94 67 ALA A N 1
ATOM 539 C CA . ALA A 1 67 ? 7.792 -2.152 -2.721 1.00 95.94 67 ALA A CA 1
ATOM 540 C C . ALA A 1 67 ? 7.264 -0.780 -2.265 1.00 95.94 67 ALA A C 1
ATOM 542 O O . ALA A 1 67 ? 7.725 -0.233 -1.265 1.00 95.94 67 ALA A O 1
ATOM 543 N N . VAL A 1 68 ? 6.236 -0.260 -2.944 1.00 97.38 68 VAL A N 1
ATOM 544 C CA . VAL A 1 68 ? 5.607 1.023 -2.590 1.00 97.38 68 VAL A CA 1
ATOM 545 C C . VAL A 1 68 ? 4.920 0.967 -1.218 1.00 97.38 68 VAL A C 1
ATOM 547 O O . VAL A 1 68 ? 5.065 1.896 -0.424 1.00 97.38 68 VAL A O 1
ATOM 550 N N . ALA A 1 69 ? 4.205 -0.120 -0.910 1.00 96.69 69 ALA A N 1
ATOM 551 C CA . ALA A 1 69 ? 3.555 -0.311 0.387 1.00 96.69 69 ALA A CA 1
ATOM 552 C C . ALA A 1 69 ? 4.567 -0.393 1.542 1.00 96.69 69 ALA A C 1
ATOM 554 O O . ALA A 1 69 ? 4.344 0.208 2.593 1.00 96.69 69 ALA A O 1
ATOM 555 N N . LEU A 1 70 ? 5.684 -1.101 1.340 1.00 95.62 70 LEU A N 1
ATOM 556 C CA . LEU A 1 70 ? 6.771 -1.186 2.319 1.00 95.62 70 LEU A CA 1
ATOM 557 C C . LEU A 1 70 ? 7.446 0.166 2.543 1.00 95.62 70 LEU A C 1
ATOM 559 O O . LEU A 1 70 ? 7.663 0.543 3.692 1.00 95.62 70 LEU A O 1
ATOM 563 N N . HIS A 1 71 ? 7.727 0.911 1.471 1.00 95.31 71 HIS A N 1
ATOM 564 C CA . HIS A 1 71 ? 8.292 2.254 1.581 1.00 95.31 71 HIS A CA 1
ATOM 565 C C . HIS A 1 71 ? 7.386 3.167 2.416 1.00 95.31 71 HIS A C 1
ATOM 567 O O . HIS A 1 71 ? 7.853 3.818 3.347 1.00 95.31 71 HIS A O 1
ATOM 573 N N . LEU A 1 72 ? 6.080 3.189 2.120 1.00 95.12 72 LEU A N 1
ATOM 574 C CA . LEU A 1 72 ? 5.120 3.983 2.886 1.00 95.12 72 LEU A CA 1
ATOM 575 C C . LEU A 1 72 ? 5.091 3.563 4.361 1.00 95.12 72 LEU A C 1
ATOM 577 O O . LEU A 1 72 ? 5.146 4.418 5.237 1.00 95.12 72 LEU A O 1
ATOM 581 N N . ALA A 1 73 ? 5.042 2.262 4.649 1.00 94.12 73 ALA A N 1
ATOM 582 C CA . ALA A 1 73 ? 5.041 1.779 6.027 1.00 94.12 73 ALA A CA 1
ATOM 583 C C . ALA A 1 73 ? 6.315 2.169 6.796 1.00 94.12 73 ALA A C 1
ATOM 585 O O . ALA A 1 73 ? 6.216 2.604 7.941 1.00 94.12 73 ALA A O 1
ATOM 586 N N . SER A 1 74 ? 7.489 2.062 6.161 1.00 93.00 74 SER A N 1
ATOM 587 C CA . SER A 1 74 ? 8.764 2.501 6.746 1.00 93.00 74 SER A CA 1
ATOM 588 C C . SER A 1 74 ? 8.749 3.999 7.037 1.00 93.00 74 SER A C 1
ATOM 590 O O . SER A 1 74 ? 9.064 4.416 8.148 1.00 93.00 74 SER A O 1
ATOM 592 N N . HIS A 1 75 ? 8.299 4.802 6.068 1.00 91.94 75 HIS A N 1
ATOM 593 C CA . HIS A 1 75 ? 8.222 6.251 6.214 1.00 91.94 75 HIS A CA 1
ATOM 594 C C . HIS A 1 75 ? 7.315 6.666 7.382 1.00 91.94 75 HIS A C 1
ATOM 596 O O . HIS A 1 75 ? 7.703 7.493 8.200 1.00 91.94 75 HIS A O 1
ATOM 602 N N . LEU A 1 76 ? 6.137 6.043 7.509 1.00 90.12 76 LEU A N 1
ATOM 603 C CA . LEU A 1 76 ? 5.198 6.319 8.602 1.00 90.12 76 LEU A CA 1
ATOM 604 C C . LEU A 1 76 ? 5.753 5.920 9.981 1.00 90.12 76 LEU A C 1
ATOM 606 O O . LEU A 1 76 ? 5.459 6.588 10.975 1.00 90.12 76 LEU A O 1
ATOM 610 N N . ALA A 1 77 ? 6.544 4.844 10.046 1.00 88.12 77 ALA A N 1
ATOM 611 C CA . ALA A 1 77 ? 7.204 4.411 11.276 1.00 88.12 77 ALA A CA 1
ATOM 612 C C . ALA A 1 77 ? 8.300 5.398 11.714 1.00 88.12 77 ALA A C 1
ATOM 614 O O . ALA A 1 77 ? 8.412 5.708 12.898 1.00 88.12 77 ALA A O 1
ATOM 615 N N . GLU A 1 78 ? 9.073 5.933 10.765 1.00 88.25 78 GLU A N 1
ATOM 616 C CA . GLU A 1 78 ? 10.125 6.925 11.028 1.00 88.25 78 GLU A CA 1
ATOM 617 C C . GLU A 1 78 ? 9.564 8.269 11.501 1.00 88.25 78 GLU A C 1
ATOM 619 O O . GLU A 1 78 ? 10.128 8.901 12.396 1.00 88.25 78 GLU A O 1
ATOM 624 N N . THR A 1 79 ? 8.427 8.709 10.955 1.00 84.50 79 THR A N 1
ATOM 625 C CA . THR A 1 79 ? 7.817 10.001 11.307 1.00 84.50 79 THR A CA 1
ATOM 626 C C . THR A 1 79 ? 7.069 9.984 12.646 1.00 84.50 79 THR A C 1
ATOM 628 O O . THR A 1 79 ? 6.293 10.904 12.915 1.00 84.50 79 THR A O 1
ATOM 631 N N . ASN A 1 80 ? 7.276 8.956 13.490 1.00 66.06 80 ASN A N 1
ATOM 632 C CA . ASN A 1 80 ? 6.658 8.772 14.815 1.00 66.06 80 ASN A CA 1
ATOM 633 C C . ASN A 1 80 ? 5.143 9.013 14.815 1.00 66.06 80 ASN A C 1
ATOM 635 O O . ASN A 1 80 ? 4.543 9.455 15.798 1.00 66.06 80 ASN A O 1
ATOM 639 N N . THR A 1 81 ? 4.502 8.752 13.681 1.00 64.50 81 THR A N 1
ATOM 640 C CA . THR A 1 81 ? 3.067 8.915 13.575 1.00 64.50 81 THR A CA 1
ATOM 641 C C . THR A 1 81 ? 2.488 7.667 14.219 1.00 64.50 81 THR A C 1
ATOM 643 O O . THR A 1 81 ? 2.623 6.577 13.673 1.00 64.50 81 THR A O 1
ATOM 646 N N . THR A 1 82 ? 1.924 7.807 15.421 1.00 61.22 82 THR A N 1
ATOM 647 C CA . THR A 1 82 ? 1.245 6.738 16.163 1.00 61.22 82 THR A CA 1
ATOM 648 C C . THR A 1 82 ? 0.115 6.205 15.291 1.00 61.22 82 THR A C 1
ATOM 650 O O . THR A 1 82 ? -0.996 6.735 15.282 1.00 61.22 82 THR A O 1
ATOM 653 N N . LEU A 1 83 ? 0.430 5.220 14.456 1.00 63.88 83 LEU A N 1
ATOM 654 C CA . LEU A 1 83 ? -0.465 4.731 13.429 1.00 63.88 83 LEU A CA 1
ATOM 655 C C . LEU A 1 83 ? -0.626 3.233 13.591 1.00 63.88 83 LEU A C 1
ATOM 657 O O . LEU A 1 83 ? 0.329 2.481 13.400 1.00 63.88 83 LEU A O 1
ATOM 661 N N . PRO A 1 84 ? -1.841 2.784 13.902 1.00 70.00 84 PRO A N 1
ATOM 662 C CA . PRO A 1 84 ? -2.192 1.378 13.834 1.00 70.00 84 PRO A CA 1
ATOM 663 C C . PRO A 1 84 ? -2.328 0.945 12.362 1.00 70.00 84 PRO A C 1
ATOM 665 O O . PRO A 1 84 ? -3.421 0.708 11.846 1.00 70.00 84 PRO A O 1
ATOM 668 N N . LEU A 1 85 ? -1.192 0.845 11.661 1.00 86.56 85 LEU A N 1
ATOM 669 C CA . LEU A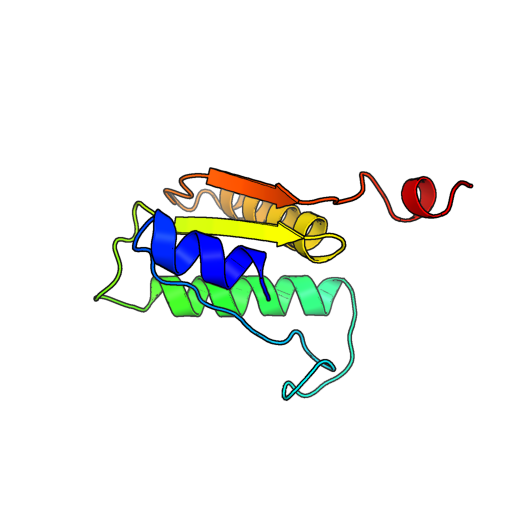 1 85 ? -1.081 -0.042 10.508 1.00 86.56 85 LEU A CA 1
ATOM 670 C C . LEU A 1 85 ? -1.152 -1.464 11.057 1.00 86.56 85 LEU A C 1
ATOM 672 O O . LEU A 1 85 ? -0.231 -1.929 11.726 1.00 86.56 85 LEU A O 1
ATOM 676 N N . TYR A 1 86 ? -2.268 -2.138 10.808 1.00 90.88 86 TYR A N 1
ATOM 677 C CA . TYR A 1 86 ? -2.527 -3.436 11.414 1.00 90.88 86 TYR A CA 1
ATOM 678 C C . TYR A 1 86 ? -1.664 -4.531 10.781 1.00 90.88 86 TYR A C 1
ATOM 680 O O . TYR A 1 86 ? -1.152 -5.410 11.469 1.00 90.88 86 TYR A O 1
ATOM 688 N N . CYS A 1 87 ? -1.517 -4.498 9.455 1.00 92.06 87 CYS A N 1
ATOM 689 C CA . CYS A 1 87 ? -0.761 -5.499 8.713 1.00 92.06 87 CYS A CA 1
ATOM 690 C C . CYS A 1 87 ? -0.401 -5.003 7.304 1.00 92.06 87 CYS A C 1
ATOM 692 O O . CYS A 1 87 ? -1.122 -4.202 6.700 1.00 92.06 87 CYS A O 1
ATOM 694 N N . ILE A 1 88 ? 0.699 -5.535 6.770 1.00 94.94 88 ILE A N 1
ATOM 695 C CA . ILE A 1 88 ? 1.092 -5.409 5.368 1.00 94.94 88 ILE A CA 1
ATOM 696 C C . ILE A 1 88 ? 1.026 -6.800 4.741 1.00 94.94 88 ILE A C 1
ATOM 698 O O . ILE A 1 88 ? 1.655 -7.739 5.226 1.00 94.94 88 ILE A O 1
ATOM 702 N N . ILE A 1 89 ? 0.283 -6.924 3.646 1.00 94.81 89 ILE A N 1
ATOM 703 C CA . ILE A 1 89 ? 0.156 -8.146 2.856 1.00 94.81 89 ILE A CA 1
ATOM 704 C C . ILE A 1 89 ? 0.924 -7.940 1.553 1.00 94.81 89 ILE A C 1
ATOM 706 O O . ILE A 1 89 ? 0.613 -7.036 0.773 1.00 94.81 89 ILE A O 1
ATOM 710 N N . LEU A 1 90 ? 1.922 -8.789 1.319 1.00 95.25 90 LEU A N 1
ATOM 711 C CA . LEU A 1 90 ? 2.761 -8.757 0.125 1.00 95.25 90 LEU A CA 1
ATOM 712 C C . LEU A 1 90 ? 2.448 -9.963 -0.760 1.00 95.25 90 LEU A C 1
ATOM 714 O O . LEU A 1 90 ? 2.574 -11.106 -0.328 1.00 95.25 90 LEU A O 1
ATOM 718 N N . GLU A 1 91 ? 2.065 -9.710 -2.009 1.00 93.75 91 GLU A N 1
ATOM 719 C CA . GLU A 1 91 ? 1.748 -10.748 -2.995 1.00 93.75 91 GLU A CA 1
ATOM 720 C C . GLU A 1 91 ? 2.751 -10.683 -4.156 1.00 93.75 91 GLU A C 1
ATOM 722 O O . GLU A 1 91 ? 2.749 -9.732 -4.940 1.00 93.75 91 GLU A O 1
ATOM 727 N N . ASN A 1 92 ? 3.610 -11.700 -4.288 1.00 92.44 92 ASN A N 1
ATOM 728 C CA . ASN A 1 92 ? 4.584 -11.826 -5.384 1.00 92.44 92 ASN A CA 1
ATOM 729 C C . ASN A 1 92 ? 5.373 -10.526 -5.655 1.00 92.44 92 ASN A C 1
ATOM 731 O O . ASN A 1 92 ? 5.492 -10.075 -6.797 1.00 92.44 92 ASN A O 1
ATOM 735 N N . THR A 1 93 ? 5.848 -9.885 -4.586 1.00 93.56 93 THR A N 1
ATOM 736 C CA . THR A 1 93 ? 6.760 -8.736 -4.667 1.00 93.56 93 THR A CA 1
ATOM 737 C C . THR A 1 93 ? 8.202 -9.202 -4.887 1.00 93.56 93 THR A C 1
ATOM 739 O O . THR A 1 93 ? 8.497 -10.394 -4.851 1.00 93.56 93 THR A O 1
ATOM 742 N N . PHE A 1 94 ? 9.103 -8.255 -5.112 1.00 91.75 94 PHE A N 1
ATOM 743 C CA . PHE A 1 94 ? 10.539 -8.478 -5.258 1.00 91.75 94 PHE A CA 1
ATOM 744 C C . PHE A 1 94 ? 11.312 -7.810 -4.115 1.00 91.75 94 PHE A C 1
ATOM 746 O O . PHE A 1 94 ? 10.813 -6.884 -3.476 1.00 91.75 94 PHE A O 1
ATOM 753 N N . THR A 1 95 ? 12.538 -8.273 -3.876 1.00 89.38 95 THR A N 1
ATOM 754 C CA . THR A 1 95 ? 13.480 -7.675 -2.915 1.00 89.38 95 THR A CA 1
ATOM 755 C C . THR A 1 95 ? 14.166 -6.439 -3.483 1.00 89.38 95 THR A C 1
ATOM 757 O O . THR A 1 95 ? 14.425 -5.483 -2.761 1.00 89.38 95 THR A O 1
ATOM 760 N N . SER A 1 96 ? 14.451 -6.443 -4.786 1.00 87.31 96 SER A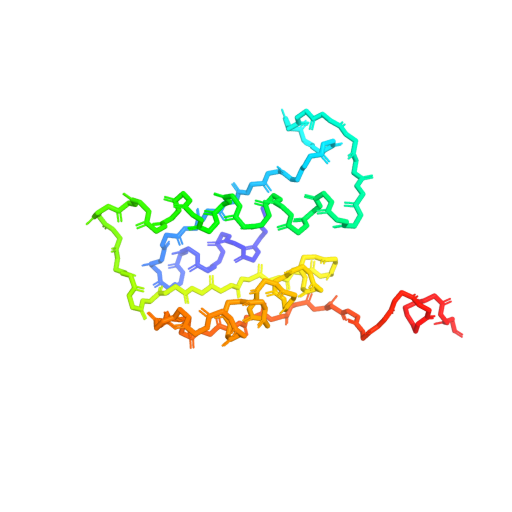 N 1
ATOM 761 C CA . SER A 1 96 ? 15.021 -5.312 -5.510 1.00 87.31 96 SER A CA 1
ATOM 762 C C . SER A 1 96 ? 14.750 -5.437 -7.015 1.00 87.31 96 SER A C 1
ATOM 764 O O . SER A 1 96 ? 14.503 -6.537 -7.519 1.00 87.31 96 SER A O 1
ATOM 766 N N . ILE A 1 97 ? 14.801 -4.318 -7.748 1.00 86.25 97 ILE A N 1
ATOM 767 C CA . ILE A 1 97 ? 14.694 -4.337 -9.219 1.00 86.25 97 ILE A CA 1
ATOM 768 C C . ILE A 1 97 ? 15.818 -5.184 -9.845 1.00 86.25 97 ILE A C 1
ATOM 770 O O . ILE A 1 97 ? 15.511 -6.001 -10.716 1.00 86.25 97 ILE A O 1
ATOM 774 N N . PRO A 1 98 ? 17.093 -5.065 -9.415 1.00 88.50 98 PRO A N 1
ATOM 775 C CA . PRO A 1 98 ? 18.151 -5.930 -9.927 1.00 88.50 98 PRO A CA 1
ATOM 776 C C . PRO A 1 98 ? 17.901 -7.417 -9.674 1.00 88.50 98 PRO A C 1
ATOM 778 O O . PRO A 1 98 ? 18.120 -8.214 -10.579 1.00 88.50 98 PRO A O 1
ATOM 781 N N . ASP A 1 99 ? 17.428 -7.806 -8.486 1.00 88.31 99 ASP A N 1
ATOM 782 C CA . ASP A 1 99 ? 17.170 -9.222 -8.187 1.00 88.31 99 ASP A CA 1
ATOM 783 C C . ASP A 1 99 ? 16.020 -9.785 -9.016 1.00 88.31 99 ASP A C 1
ATOM 785 O O . ASP A 1 99 ? 16.106 -10.913 -9.486 1.00 88.31 99 ASP A O 1
ATOM 789 N N . MET A 1 100 ? 14.984 -8.984 -9.269 1.00 84.81 100 MET A N 1
ATOM 790 C CA . MET A 1 100 ? 13.894 -9.354 -10.174 1.00 84.81 100 MET A CA 1
ATOM 791 C C . MET A 1 100 ? 14.380 -9.549 -11.622 1.00 84.81 100 MET A C 1
ATOM 793 O O . MET A 1 100 ? 13.823 -10.359 -12.359 1.00 84.81 100 MET A O 1
ATOM 797 N N . ALA A 1 101 ? 15.393 -8.793 -12.050 1.00 85.88 101 ALA A N 1
ATOM 798 C CA . ALA A 1 101 ? 15.919 -8.852 -13.412 1.00 85.88 101 ALA A CA 1
ATOM 799 C C . ALA A 1 101 ? 16.888 -10.025 -13.650 1.00 85.88 101 ALA A C 1
ATOM 801 O O . ALA A 1 101 ? 17.195 -10.332 -14.806 1.00 85.88 101 ALA A O 1
ATOM 802 N N . LYS A 1 102 ? 17.374 -10.680 -12.587 1.00 81.75 102 LYS A N 1
ATOM 803 C CA . LYS A 1 102 ? 18.214 -11.878 -12.693 1.00 81.75 102 LYS A CA 1
ATOM 804 C C . LYS A 1 102 ? 17.337 -13.052 -13.141 1.00 81.75 102 LYS A C 1
ATOM 806 O O . LYS A 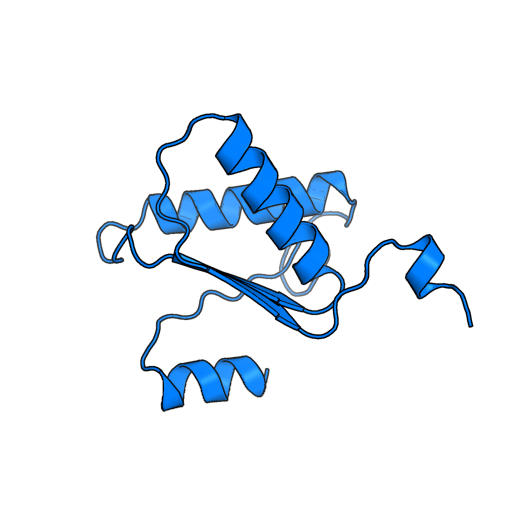1 102 ? 16.402 -13.431 -12.443 1.00 81.75 102 LYS A O 1
ATOM 811 N N . LYS A 1 103 ? 17.625 -13.576 -14.333 1.00 55.25 103 LYS A N 1
ATOM 812 C CA . LYS A 1 103 ? 17.054 -14.829 -14.844 1.00 55.25 103 LYS A CA 1
ATOM 813 C C . LYS A 1 103 ? 17.818 -16.025 -14.303 1.00 55.25 103 LYS A C 1
ATOM 815 O O . LYS A 1 103 ? 19.063 -15.917 -14.238 1.00 55.25 103 LYS A O 1
#